Protein AF-A0A955Y6Z0-F1 (afdb_monomer_lite)

Secondary structure (DSSP, 8-state):
--------EEEEEEEEESS--EEE-TTS-EEESSEEEEEE--TT---EEEEE-TTS--EEEETTSS-------TT--EEEEEEE--SS--STTS--GGGS--

pLDDT: mean 71.5, std 14.97, range [38.47, 92.81]

Structure (mmCIF, N/CA/C/O backbone):
data_AF-A0A955Y6Z0-F1
#
_entry.id   AF-A0A955Y6Z0-F1
#
loop_
_atom_site.group_PDB
_atom_site.id
_atom_site.type_symbol
_atom_site.label_atom_id
_atom_site.label_alt_id
_atom_site.label_comp_id
_atom_site.label_asym_id
_atom_site.label_entity_id
_atom_site.label_seq_id
_atom_site.pdbx_PDB_ins_code
_atom_site.Cartn_x
_atom_site.Cartn_y
_atom_site.Cartn_z
_atom_site.occupancy
_atom_site.B_iso_or_equiv
_atom_site.auth_seq_id
_atom_site.auth_comp_id
_atom_site.auth_asym_id
_atom_site.auth_atom_id
_atom_site.pdbx_PDB_model_num
ATOM 1 N N . MET A 1 1 ? 24.535 1.943 -27.884 1.00 38.47 1 MET A N 1
ATOM 2 C CA . MET A 1 1 ? 23.948 0.773 -27.196 1.00 38.47 1 MET A CA 1
ATOM 3 C C . MET A 1 1 ? 22.702 1.251 -26.459 1.00 38.47 1 MET A C 1
ATOM 5 O O . MET A 1 1 ? 22.810 1.854 -25.402 1.00 38.47 1 MET A O 1
ATOM 9 N N . ILE A 1 2 ? 21.538 1.137 -27.103 1.00 44.81 2 ILE A N 1
ATOM 10 C CA . ILE A 1 2 ? 20.262 1.673 -26.609 1.00 44.81 2 ILE A CA 1
ATOM 11 C C . ILE A 1 2 ? 19.724 0.673 -25.584 1.00 44.81 2 ILE A C 1
ATOM 13 O O . ILE A 1 2 ? 19.169 -0.360 -25.949 1.00 44.81 2 ILE A O 1
ATOM 17 N N . ALA A 1 3 ? 19.948 0.941 -24.298 1.00 45.62 3 ALA A N 1
ATOM 18 C CA . ALA A 1 3 ? 19.323 0.187 -23.222 1.00 45.62 3 ALA A CA 1
ATOM 19 C C . ALA A 1 3 ? 17.818 0.501 -23.210 1.00 45.62 3 ALA A C 1
ATOM 21 O O . ALA A 1 3 ? 17.364 1.482 -22.630 1.00 45.62 3 ALA A O 1
ATOM 22 N N . LEU A 1 4 ? 17.088 -0.315 -23.967 1.00 44.75 4 LEU A N 1
ATOM 23 C CA . LEU A 1 4 ? 15.684 -0.687 -23.836 1.00 44.75 4 LEU A CA 1
ATOM 24 C C . LEU A 1 4 ? 14.891 0.087 -22.769 1.00 44.75 4 LEU A C 1
ATOM 26 O O . LEU A 1 4 ? 14.891 -0.241 -21.585 1.00 44.75 4 LEU A O 1
ATOM 30 N N . LEU A 1 5 ? 14.085 1.029 -23.259 1.00 51.59 5 LEU A N 1
ATOM 31 C CA . LEU A 1 5 ? 12.929 1.647 -22.601 1.00 51.59 5 LEU A CA 1
ATOM 32 C C . LEU A 1 5 ? 11.795 0.632 -22.310 1.00 51.59 5 LEU A C 1
ATOM 34 O O . LEU A 1 5 ? 10.614 0.983 -22.361 1.00 51.59 5 LEU A O 1
ATOM 38 N N . LEU A 1 6 ? 12.116 -0.630 -22.012 1.00 56.84 6 LEU A N 1
ATOM 39 C CA . LEU A 1 6 ? 11.143 -1.669 -21.679 1.00 56.84 6 LEU A CA 1
ATOM 40 C C . LEU A 1 6 ? 10.726 -1.531 -20.216 1.00 56.84 6 LEU A C 1
ATOM 42 O O . LEU A 1 6 ? 11.088 -2.323 -19.349 1.00 56.84 6 LEU A O 1
ATOM 46 N N . GLY A 1 7 ? 9.968 -0.478 -19.936 1.00 57.75 7 GLY A N 1
ATOM 47 C CA . GLY A 1 7 ? 9.170 -0.457 -18.725 1.00 57.75 7 GLY A CA 1
ATOM 48 C C . GLY A 1 7 ? 7.917 -1.291 -18.954 1.00 57.75 7 GLY A C 1
ATOM 49 O O . GLY A 1 7 ? 7.011 -0.820 -19.639 1.00 57.75 7 GLY A O 1
ATOM 50 N N . CYS A 1 8 ? 7.863 -2.509 -18.419 1.00 73.19 8 CYS A N 1
ATOM 51 C CA . CYS A 1 8 ? 6.641 -3.308 -18.425 1.00 73.19 8 CYS A CA 1
ATOM 52 C C . CYS A 1 8 ? 5.581 -2.640 -17.540 1.00 73.19 8 CYS A C 1
ATOM 54 O O . CYS A 1 8 ? 5.901 -2.044 -16.512 1.00 73.19 8 CYS A O 1
ATOM 56 N N . THR A 1 9 ? 4.317 -2.722 -17.943 1.00 76.75 9 THR A N 1
ATOM 57 C CA . THR A 1 9 ? 3.194 -2.270 -17.114 1.00 76.75 9 THR A CA 1
ATOM 58 C C . THR A 1 9 ? 2.470 -3.493 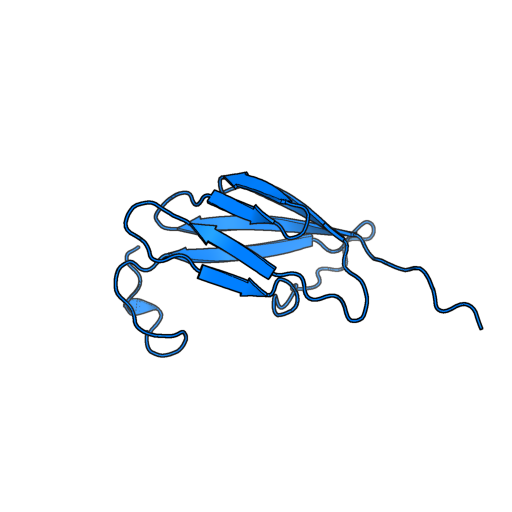-16.581 1.00 76.75 9 THR A C 1
ATOM 60 O O . THR A 1 9 ? 2.179 -4.414 -17.344 1.00 76.75 9 THR A O 1
ATOM 63 N N . TYR A 1 10 ? 2.198 -3.493 -15.283 1.00 76.19 10 TYR A N 1
ATOM 64 C CA . TYR A 1 10 ? 1.523 -4.572 -14.575 1.00 76.19 10 TYR A CA 1
ATOM 65 C C . TYR A 1 10 ? 0.254 -4.038 -13.936 1.00 76.19 10 TYR A C 1
ATOM 67 O O . TYR A 1 10 ? 0.242 -2.899 -13.466 1.00 76.19 10 TYR A O 1
ATOM 75 N N . THR A 1 11 ? -0.795 -4.851 -13.922 1.00 81.06 11 THR A N 1
ATOM 76 C CA . THR A 1 11 ? -2.004 -4.550 -13.154 1.00 81.06 11 THR A CA 1
ATOM 77 C C . THR A 1 11 ? -1.868 -5.256 -11.815 1.00 81.06 11 THR A C 1
ATOM 79 O O . THR A 1 11 ? -1.635 -6.463 -11.783 1.00 81.06 11 THR A O 1
ATOM 82 N N . VAL A 1 12 ? -1.958 -4.510 -10.721 1.00 80.31 12 VAL A N 1
ATOM 83 C CA . VAL A 1 12 ? -1.891 -5.051 -9.366 1.00 80.31 12 VAL A CA 1
ATOM 84 C C . VAL A 1 12 ? -3.222 -4.809 -8.685 1.00 80.31 12 VAL A C 1
ATOM 86 O O . VAL A 1 12 ? -3.631 -3.658 -8.545 1.00 80.31 12 VAL A O 1
ATOM 89 N N . HIS A 1 13 ? -3.862 -5.895 -8.263 1.00 84.88 13 HIS A N 1
ATOM 90 C CA . HIS A 1 13 ? -5.020 -5.830 -7.388 1.00 84.88 13 HIS A CA 1
ATOM 91 C C . HIS A 1 13 ? -4.544 -5.537 -5.968 1.00 84.88 13 HIS A C 1
ATOM 93 O O . HIS A 1 13 ? -3.785 -6.322 -5.391 1.00 84.88 13 HIS A O 1
ATOM 99 N N . LEU A 1 14 ? -4.945 -4.392 -5.427 1.00 85.12 14 LEU A N 1
ATOM 100 C CA . LEU A 1 14 ? -4.637 -3.984 -4.065 1.00 85.12 14 LEU A CA 1
ATOM 101 C C . LEU A 1 14 ? -5.859 -4.216 -3.194 1.00 85.12 14 LEU A C 1
ATOM 103 O O . LEU A 1 14 ? -6.908 -3.631 -3.437 1.00 85.12 14 LEU A O 1
ATOM 107 N N . ALA A 1 15 ? -5.699 -5.003 -2.139 1.00 86.94 15 ALA A N 1
ATOM 108 C CA . ALA A 1 15 ? -6.720 -5.208 -1.123 1.00 86.94 15 ALA A CA 1
ATOM 109 C C . ALA A 1 15 ? -6.122 -4.965 0.264 1.00 86.94 15 ALA A C 1
ATOM 111 O O . ALA A 1 15 ? -4.944 -5.240 0.491 1.00 86.94 15 ALA A O 1
ATOM 112 N N . SER A 1 16 ? -6.925 -4.473 1.206 1.00 84.25 16 SER A N 1
ATOM 113 C CA . SER A 1 16 ? -6.526 -4.368 2.611 1.00 84.25 16 SER A CA 1
ATOM 114 C C . SER A 1 16 ? -7.564 -4.993 3.528 1.00 84.25 16 SER A C 1
ATOM 116 O O . SER A 1 16 ? -8.756 -5.002 3.213 1.00 84.25 16 SER A O 1
ATOM 118 N N . ARG A 1 17 ? -7.100 -5.519 4.661 1.00 82.12 17 ARG A N 1
ATOM 119 C CA . ARG A 1 17 ? -7.942 -6.068 5.730 1.00 82.12 17 ARG A CA 1
ATOM 120 C C . ARG A 1 17 ? -7.395 -5.663 7.106 1.00 82.12 17 ARG A C 1
ATOM 122 O O . ARG A 1 17 ? -6.184 -5.465 7.205 1.00 82.12 17 ARG A O 1
ATOM 129 N N . PRO A 1 18 ? -8.253 -5.525 8.135 1.00 78.81 18 PRO A N 1
ATOM 130 C CA . PRO A 1 18 ? -9.717 -5.669 8.073 1.00 78.81 18 PRO A CA 1
ATOM 131 C C . PRO A 1 18 ? -10.428 -4.420 7.518 1.00 78.81 18 PRO A C 1
ATOM 133 O O . PRO A 1 18 ? -11.585 -4.494 7.116 1.00 78.81 18 PRO A O 1
ATOM 136 N N . SER A 1 19 ? -9.737 -3.279 7.440 1.00 80.88 19 SER A N 1
ATOM 137 C CA . SER A 1 19 ? -10.317 -2.006 6.992 1.00 80.88 19 SER A CA 1
ATOM 138 C C . SER A 1 19 ? -9.788 -1.562 5.623 1.00 80.88 19 SER A C 1
ATOM 140 O O . SER A 1 19 ? -8.636 -1.863 5.287 1.00 80.88 19 SER A O 1
ATOM 142 N N . PRO A 1 20 ? -10.572 -0.780 4.854 1.00 86.62 20 PRO A N 1
ATOM 143 C CA . PRO A 1 20 ? -10.072 -0.035 3.703 1.00 86.62 20 PRO A CA 1
ATOM 144 C C . PRO A 1 20 ? -8.905 0.879 4.083 1.00 86.62 20 PRO A C 1
ATOM 146 O O . PRO A 1 20 ? -8.873 1.457 5.174 1.00 86.62 20 PRO A O 1
ATOM 149 N N . ALA A 1 21 ? -7.966 1.035 3.160 1.00 87.31 21 ALA A N 1
ATOM 150 C CA . ALA A 1 21 ? -6.759 1.821 3.331 1.00 87.31 21 ALA A CA 1
ATOM 151 C C . ALA A 1 21 ? -6.603 2.807 2.176 1.00 87.31 21 ALA A C 1
ATOM 153 O O . ALA A 1 21 ? -6.845 2.480 1.015 1.00 87.31 21 ALA A O 1
ATOM 154 N N . LEU A 1 22 ? -6.149 4.013 2.493 1.00 92.00 22 LEU A N 1
ATOM 155 C CA . LEU A 1 22 ? -5.687 4.976 1.511 1.00 92.00 22 LEU A CA 1
ATOM 156 C C . LEU A 1 22 ? -4.243 4.631 1.133 1.00 92.00 22 LEU A C 1
ATOM 158 O O . LEU A 1 22 ? -3.350 4.648 1.984 1.00 92.00 22 LEU A O 1
ATOM 162 N N . VAL A 1 23 ? -4.012 4.350 -0.146 1.00 89.88 23 VAL A N 1
ATOM 163 C CA . VAL A 1 23 ? -2.691 4.043 -0.697 1.00 89.88 23 VAL A CA 1
ATOM 164 C C . VAL A 1 23 ? -2.238 5.209 -1.565 1.00 89.88 23 VAL A C 1
ATOM 166 O O . VAL A 1 23 ? -2.902 5.574 -2.538 1.00 89.88 23 VAL A O 1
ATOM 169 N N . GLN A 1 24 ? -1.094 5.792 -1.221 1.00 91.94 24 GLN A N 1
ATOM 170 C CA . GLN A 1 24 ? -0.410 6.773 -2.049 1.00 91.94 24 GLN A CA 1
ATOM 171 C C . GLN A 1 24 ? 0.646 6.067 -2.902 1.00 91.94 24 GLN A C 1
ATOM 173 O O . GLN A 1 24 ? 1.588 5.472 -2.380 1.00 91.94 24 GLN A O 1
ATOM 178 N N . LEU A 1 25 ? 0.454 6.113 -4.219 1.00 88.56 25 LEU A N 1
ATOM 179 C CA . LEU A 1 25 ? 1.299 5.461 -5.214 1.00 88.56 25 LEU A CA 1
ATOM 180 C C . LEU A 1 25 ? 2.555 6.296 -5.531 1.00 88.56 25 LEU A C 1
ATOM 182 O O . LEU A 1 25 ? 2.553 7.515 -5.332 1.00 88.56 25 LEU A O 1
ATOM 186 N N . PRO A 1 26 ? 3.606 5.680 -6.112 1.00 82.81 26 PRO A N 1
ATOM 187 C CA . PRO A 1 26 ? 4.838 6.385 -6.482 1.00 82.81 26 PRO A CA 1
ATOM 188 C C . PRO A 1 26 ? 4.640 7.532 -7.484 1.00 82.81 26 PRO A C 1
ATOM 190 O O . PRO A 1 26 ? 5.464 8.437 -7.564 1.00 82.81 26 PRO A O 1
ATOM 193 N N . ASP A 1 27 ? 3.568 7.486 -8.279 1.00 85.12 27 ASP A N 1
ATOM 194 C CA . ASP A 1 27 ? 3.211 8.531 -9.246 1.00 85.12 27 ASP A CA 1
ATOM 195 C C . ASP A 1 27 ? 2.397 9.681 -8.625 1.00 85.12 27 ASP A C 1
ATOM 197 O O . ASP A 1 27 ? 1.934 10.570 -9.337 1.00 85.12 27 ASP A O 1
ATOM 201 N N . GLY A 1 28 ? 2.223 9.670 -7.300 1.00 86.38 28 GLY A N 1
ATOM 202 C CA . GLY A 1 28 ? 1.485 10.678 -6.547 1.00 86.38 28 GLY A CA 1
ATOM 203 C C . GLY A 1 28 ? -0.027 10.459 -6.517 1.00 86.38 28 GLY A C 1
ATOM 204 O O . GLY A 1 28 ? -0.710 11.165 -5.771 1.00 86.38 28 GLY A O 1
ATOM 205 N N . ARG A 1 29 ? -0.568 9.485 -7.265 1.00 90.00 29 ARG A N 1
ATOM 206 C CA . ARG A 1 29 ? -1.993 9.143 -7.175 1.00 90.00 29 ARG A CA 1
ATOM 207 C C . ARG A 1 29 ? -2.326 8.600 -5.791 1.00 90.00 29 ARG A C 1
ATOM 209 O O . ARG A 1 29 ? -1.514 7.942 -5.142 1.00 90.00 29 ARG A O 1
ATOM 216 N N . ARG A 1 30 ? -3.559 8.855 -5.366 1.00 92.38 30 ARG A N 1
ATOM 217 C CA . ARG A 1 30 ? -4.141 8.313 -4.141 1.00 92.38 30 ARG A CA 1
ATOM 218 C C . ARG A 1 30 ? -5.350 7.478 -4.511 1.00 92.38 30 ARG A C 1
ATOM 220 O O . ARG A 1 30 ? -6.181 7.935 -5.292 1.00 92.38 30 ARG A O 1
ATOM 227 N N . ILE A 1 31 ? -5.425 6.285 -3.951 1.00 92.69 31 ILE A N 1
ATOM 228 C CA . ILE A 1 31 ? -6.527 5.346 -4.158 1.00 92.69 31 ILE A CA 1
ATOM 229 C C . ILE A 1 31 ? -6.971 4.777 -2.814 1.00 92.69 31 ILE A C 1
ATOM 231 O O . ILE A 1 31 ? -6.217 4.824 -1.841 1.00 92.69 31 ILE A O 1
ATOM 235 N N . THR A 1 32 ? -8.172 4.217 -2.771 1.00 92.81 32 THR A N 1
ATOM 236 C CA . THR A 1 32 ? -8.699 3.523 -1.594 1.00 92.81 32 THR A CA 1
ATOM 237 C C . THR A 1 32 ? -8.863 2.053 -1.938 1.00 92.81 32 THR A C 1
ATOM 239 O O . THR A 1 32 ? -9.457 1.738 -2.962 1.00 92.81 32 THR A O 1
ATOM 242 N N . THR A 1 33 ? -8.345 1.154 -1.107 1.00 90.06 33 THR A N 1
ATOM 243 C CA . THR A 1 33 ? -8.503 -0.290 -1.314 1.00 90.06 33 THR A CA 1
ATOM 244 C C . THR A 1 33 ? -9.944 -0.764 -1.040 1.00 90.06 33 THR A C 1
ATOM 246 O O . THR A 1 33 ? -10.592 -0.237 -0.130 1.00 90.06 33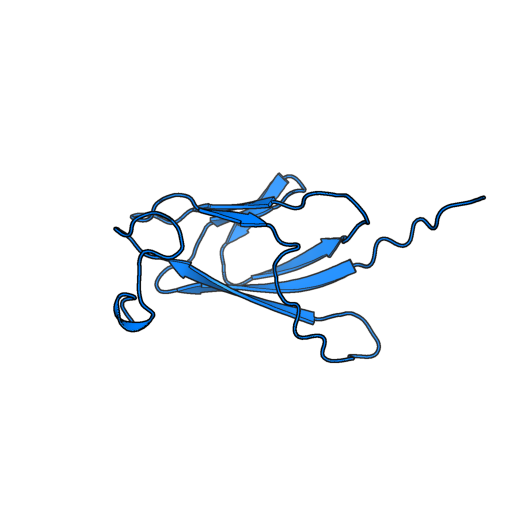 THR A O 1
ATOM 249 N N . PRO A 1 34 ? -10.439 -1.795 -1.759 1.00 90.50 34 PRO A N 1
ATOM 250 C CA . PRO A 1 34 ? -9.752 -2.502 -2.840 1.00 90.50 34 PRO A CA 1
ATOM 251 C C . PRO A 1 34 ? -9.792 -1.750 -4.184 1.00 90.50 34 PRO A C 1
ATOM 253 O O . PRO A 1 34 ? -10.812 -1.154 -4.517 1.00 90.50 34 PRO A O 1
ATOM 256 N N . ASP A 1 35 ? -8.703 -1.801 -4.959 1.00 90.19 35 ASP A N 1
ATOM 257 C CA . ASP A 1 35 ? -8.616 -1.177 -6.294 1.00 90.19 35 ASP A CA 1
ATOM 258 C C . ASP A 1 35 ? -7.553 -1.854 -7.185 1.00 90.19 35 ASP A C 1
ATOM 260 O O . ASP A 1 35 ? -6.584 -2.434 -6.686 1.00 90.19 35 ASP A O 1
ATOM 264 N N . ASP A 1 36 ? -7.709 -1.748 -8.505 1.00 86.38 36 ASP A N 1
ATOM 265 C CA . ASP A 1 36 ? -6.765 -2.260 -9.503 1.00 86.38 36 ASP A CA 1
ATOM 266 C C . ASP A 1 36 ? -5.877 -1.136 -10.038 1.00 86.38 36 ASP A C 1
ATOM 268 O O . ASP A 1 36 ? -6.315 -0.231 -10.756 1.00 86.38 36 ASP A O 1
ATOM 272 N N . VAL A 1 37 ? -4.574 -1.220 -9.769 1.00 84.06 37 VAL A N 1
ATOM 273 C CA . VAL A 1 37 ? -3.624 -0.188 -10.192 1.00 84.06 37 VAL A CA 1
ATOM 274 C C . VAL A 1 37 ? -2.679 -0.679 -11.268 1.00 84.06 37 VAL A C 1
ATOM 276 O O . VAL A 1 37 ? -2.072 -1.743 -11.182 1.00 84.06 37 VAL A O 1
ATOM 279 N N . LYS A 1 38 ? -2.480 0.157 -12.286 1.00 83.00 38 LYS A N 1
ATOM 280 C CA . LYS A 1 38 ? -1.408 -0.039 -13.260 1.00 83.00 38 LYS A CA 1
ATOM 281 C C . LYS A 1 38 ? -0.114 0.538 -12.707 1.00 83.00 38 LYS A C 1
ATOM 283 O O . LYS A 1 38 ? -0.014 1.752 -12.518 1.00 83.00 38 LYS A O 1
ATOM 288 N N . ILE A 1 39 ? 0.869 -0.325 -12.480 1.00 78.06 39 ILE A N 1
ATOM 289 C CA . ILE A 1 39 ? 2.215 0.044 -12.043 1.00 78.06 39 ILE A CA 1
ATOM 290 C C . ILE A 1 39 ? 3.163 -0.167 -13.214 1.00 78.06 39 ILE A C 1
ATOM 292 O O . ILE A 1 39 ? 3.261 -1.256 -13.783 1.00 78.06 39 ILE A O 1
ATOM 296 N N . ARG A 1 40 ? 3.890 0.891 -13.573 1.00 75.94 40 ARG A N 1
ATOM 297 C CA . ARG A 1 40 ? 4.963 0.794 -14.556 1.00 75.94 40 ARG A CA 1
ATOM 298 C C . ARG A 1 40 ? 6.243 0.372 -13.853 1.00 75.94 40 ARG A C 1
ATOM 300 O O . ARG A 1 40 ? 6.859 1.166 -13.146 1.00 75.94 40 ARG A O 1
ATOM 307 N N . TRP A 1 41 ? 6.668 -0.857 -14.091 1.00 73.38 41 TRP A N 1
ATOM 308 C CA . TRP A 1 41 ? 7.954 -1.341 -13.626 1.00 73.38 41 TRP A CA 1
ATOM 309 C C . TRP A 1 41 ? 9.064 -0.804 -14.520 1.00 73.38 41 TRP A C 1
ATOM 311 O O . TRP A 1 41 ? 8.945 -0.807 -15.746 1.00 73.38 41 TRP A O 1
ATOM 321 N N . ARG A 1 42 ? 10.158 -0.340 -13.920 1.00 72.56 42 ARG A N 1
ATOM 322 C CA . ARG A 1 42 ? 11.381 0.028 -14.637 1.00 72.56 42 ARG A CA 1
ATOM 323 C C . ARG A 1 42 ? 12.584 -0.565 -13.908 1.00 72.56 42 ARG A C 1
ATOM 325 O O . ARG A 1 42 ? 12.558 -0.627 -12.676 1.00 72.56 42 ARG A O 1
ATOM 332 N N . PRO A 1 43 ? 13.645 -0.974 -14.622 1.00 65.44 43 PRO A N 1
ATOM 333 C CA . PRO A 1 43 ? 14.910 -1.341 -13.994 1.00 65.44 43 PRO A CA 1
ATOM 334 C C . PRO A 1 43 ? 15.419 -0.210 -13.086 1.00 65.44 43 PRO A C 1
ATOM 336 O O . PRO A 1 43 ? 15.275 0.963 -13.419 1.00 65.44 43 PRO A O 1
ATOM 339 N N . PHE A 1 44 ? 15.991 -0.570 -11.935 1.00 69.94 44 PHE A N 1
ATOM 340 C CA . PHE A 1 44 ? 16.582 0.331 -10.932 1.00 69.94 44 PHE A CA 1
ATOM 341 C C . PHE A 1 44 ? 15.676 1.410 -10.299 1.00 69.94 44 PHE A C 1
ATOM 343 O O . PHE A 1 44 ? 16.153 2.166 -9.458 1.00 69.94 44 PHE A O 1
ATOM 350 N N . SER A 1 45 ? 14.378 1.486 -10.623 1.00 69.75 45 SER A N 1
ATOM 351 C CA . SER A 1 45 ? 13.461 2.423 -9.958 1.00 69.75 45 SER A CA 1
ATOM 352 C C . SER A 1 45 ? 12.905 1.839 -8.661 1.00 69.75 45 SER A C 1
ATOM 354 O O . SER A 1 45 ? 12.236 0.803 -8.709 1.00 69.75 45 SE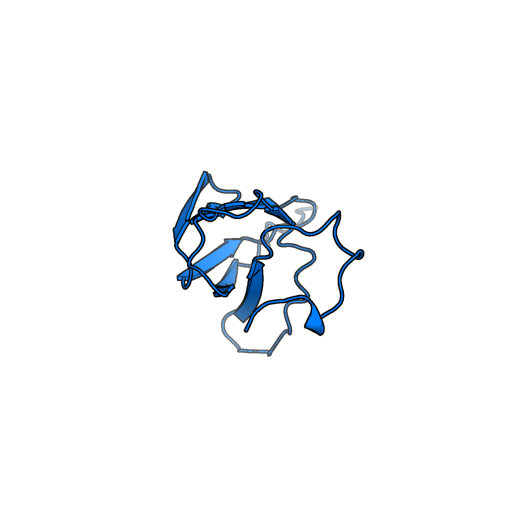R A O 1
ATOM 356 N N . LYS A 1 46 ? 13.096 2.524 -7.532 1.00 72.75 46 LYS A N 1
ATOM 357 C CA . LYS A 1 46 ? 12.344 2.236 -6.304 1.00 72.75 46 LYS A CA 1
ATOM 358 C C . LYS A 1 46 ? 10.897 2.686 -6.497 1.00 72.75 46 LYS A C 1
ATOM 360 O O . LYS A 1 46 ? 10.655 3.813 -6.922 1.00 72.75 46 LYS A O 1
ATOM 365 N N . ALA A 1 47 ? 9.953 1.790 -6.243 1.00 76.50 47 ALA A N 1
ATOM 366 C CA . ALA A 1 47 ? 8.528 2.076 -6.319 1.00 76.50 47 ALA A CA 1
ATOM 367 C C . ALA A 1 47 ? 7.937 1.812 -4.937 1.00 76.50 47 ALA A C 1
ATOM 369 O O . ALA A 1 47 ? 7.601 0.675 -4.623 1.00 76.50 47 ALA A O 1
ATOM 370 N N . THR A 1 48 ? 7.870 2.853 -4.113 1.00 83.56 48 THR A N 1
ATOM 371 C CA . THR A 1 48 ? 7.336 2.770 -2.750 1.00 83.56 48 THR A CA 1
ATOM 372 C C . THR A 1 48 ? 5.910 3.299 -2.733 1.00 83.56 48 THR A C 1
ATOM 374 O O . THR A 1 48 ? 5.650 4.363 -3.297 1.00 83.56 48 THR A O 1
ATOM 377 N N . ALA A 1 49 ? 4.991 2.571 -2.105 1.00 84.50 49 ALA A N 1
ATOM 378 C CA . ALA A 1 49 ? 3.663 3.082 -1.791 1.00 84.50 49 ALA A CA 1
ATOM 379 C C . ALA A 1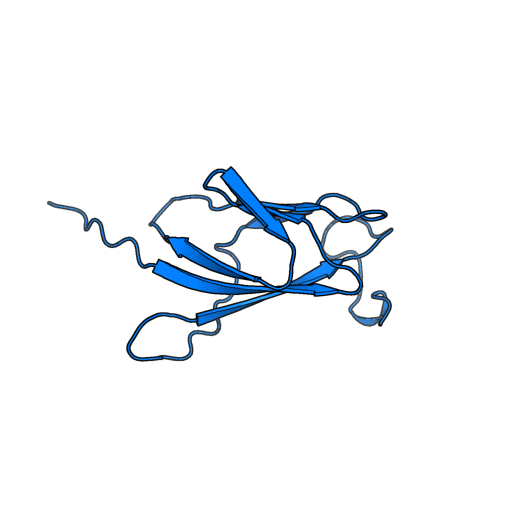 49 ? 3.504 3.257 -0.281 1.00 84.50 49 ALA A C 1
ATOM 381 O O . ALA A 1 49 ? 3.979 2.433 0.500 1.00 84.50 49 ALA A O 1
ATOM 382 N N . THR A 1 50 ? 2.821 4.328 0.115 1.00 86.75 50 THR A N 1
ATOM 383 C CA . THR A 1 50 ? 2.485 4.598 1.516 1.00 86.75 50 THR A CA 1
ATOM 384 C C . THR A 1 50 ? 1.030 4.227 1.747 1.00 86.75 50 THR A C 1
ATOM 386 O O . THR A 1 50 ? 0.140 4.757 1.084 1.00 86.75 50 THR A O 1
ATOM 389 N N . VAL A 1 51 ? 0.783 3.324 2.685 1.00 86.62 51 VAL A N 1
ATOM 390 C CA . VAL A 1 51 ? -0.548 2.843 3.051 1.00 86.62 51 VAL A CA 1
ATOM 391 C C . VAL A 1 51 ? -0.940 3.467 4.380 1.00 86.62 51 VAL A C 1
ATOM 393 O O . VAL A 1 51 ? -0.174 3.427 5.341 1.00 86.62 51 VAL A O 1
ATOM 396 N N . THR A 1 52 ? -2.136 4.041 4.446 1.00 85.31 52 THR A N 1
ATOM 397 C CA . THR A 1 52 ? -2.678 4.668 5.654 1.00 85.31 52 THR A CA 1
ATOM 398 C C . THR A 1 52 ? -4.107 4.210 5.889 1.00 85.31 52 THR A C 1
ATOM 400 O O . THR A 1 52 ? -4.905 4.132 4.960 1.00 85.31 52 THR A O 1
ATOM 403 N N . ALA A 1 53 ? -4.445 3.910 7.137 1.00 85.50 53 ALA A N 1
ATOM 404 C CA . ALA A 1 53 ? -5.801 3.570 7.543 1.00 85.50 53 ALA A CA 1
ATOM 405 C C . ALA A 1 53 ? -6.065 4.116 8.947 1.00 85.50 53 ALA A C 1
ATOM 407 O O . ALA A 1 53 ? -5.154 4.218 9.769 1.00 85.50 53 ALA A O 1
ATOM 408 N N . SER A 1 54 ? -7.315 4.489 9.219 1.00 79.81 54 SER A N 1
ATOM 409 C CA . SER A 1 54 ? -7.695 5.049 10.519 1.00 79.81 54 SER A CA 1
ATOM 410 C C . SER A 1 54 ? -7.495 4.018 11.630 1.00 79.81 54 SER A C 1
ATOM 412 O O . SER A 1 54 ? -7.994 2.902 11.520 1.00 79.81 54 SER A O 1
ATOM 414 N N . GLY A 1 55 ? -6.770 4.387 12.690 1.00 77.25 55 GLY A N 1
ATOM 415 C CA . GLY A 1 55 ? -6.438 3.478 13.795 1.00 77.25 55 GLY A CA 1
ATOM 416 C C . GLY A 1 55 ? -5.232 2.565 13.544 1.00 77.25 55 GLY A C 1
ATOM 417 O O . GLY A 1 55 ? -4.909 1.754 14.407 1.00 77.25 55 GLY A O 1
ATOM 418 N N . TYR A 1 56 ? -4.540 2.717 12.410 1.00 79.62 56 TYR A N 1
ATOM 419 C CA . TYR A 1 56 ? -3.358 1.932 12.045 1.00 79.62 56 TYR A CA 1
ATOM 420 C C . TYR A 1 56 ? -2.150 2.841 11.794 1.00 79.62 56 TYR A C 1
ATOM 422 O O . TYR A 1 56 ? -2.292 3.997 11.386 1.00 79.62 56 TYR A O 1
ATOM 430 N N . ARG A 1 57 ? -0.935 2.324 12.017 1.00 77.62 57 ARG A N 1
ATOM 431 C CA . ARG A 1 57 ? 0.291 3.053 11.656 1.00 77.62 57 ARG A CA 1
ATOM 432 C C . ARG A 1 57 ? 0.464 3.095 10.132 1.00 77.62 57 ARG A C 1
ATOM 434 O O . ARG A 1 57 ? 0.176 2.095 9.474 1.00 77.62 57 ARG A O 1
ATOM 441 N N . PRO A 1 58 ? 0.970 4.210 9.568 1.00 82.25 58 PRO A N 1
ATOM 442 C CA . PRO A 1 58 ? 1.367 4.251 8.169 1.00 82.25 58 PRO A CA 1
ATOM 443 C C . PRO A 1 58 ? 2.409 3.175 7.858 1.00 82.25 58 PRO A C 1
ATOM 445 O O . PRO A 1 58 ? 3.356 2.991 8.625 1.00 82.25 58 PRO A O 1
ATOM 448 N N . LEU A 1 59 ? 2.243 2.499 6.726 1.00 82.56 59 LEU A N 1
ATOM 449 C CA . LEU A 1 59 ? 3.157 1.469 6.241 1.00 82.56 59 LEU A CA 1
ATOM 450 C C . LEU A 1 59 ? 3.750 1.908 4.903 1.00 82.56 59 LEU A C 1
ATOM 452 O O . LEU A 1 59 ? 3.017 2.309 4.003 1.00 82.56 59 LEU A O 1
ATOM 456 N N . GLU A 1 60 ? 5.065 1.788 4.752 1.00 83.81 60 GLU A N 1
ATOM 457 C CA . GLU A 1 60 ? 5.722 1.911 3.452 1.00 83.81 60 GLU A CA 1
ATOM 458 C C . GLU A 1 60 ? 5.997 0.520 2.885 1.00 83.81 60 GLU A C 1
ATOM 460 O O . GLU A 1 60 ? 6.628 -0.315 3.533 1.00 83.81 60 GLU A O 1
ATOM 465 N N . ILE A 1 61 ? 5.511 0.272 1.672 1.00 81.38 61 ILE A N 1
ATOM 466 C CA . ILE A 1 61 ? 5.704 -0.988 0.954 1.00 81.38 61 ILE A CA 1
ATOM 467 C C . ILE A 1 61 ? 6.514 -0.743 -0.316 1.00 81.38 61 ILE A C 1
ATOM 469 O O . ILE A 1 61 ? 6.173 0.118 -1.130 1.00 81.38 61 ILE A O 1
ATOM 473 N N . GLU A 1 62 ? 7.579 -1.517 -0.517 1.00 81.31 62 GLU A N 1
ATOM 474 C CA . GLU A 1 62 ? 8.280 -1.538 -1.797 1.00 81.31 62 GLU A CA 1
ATOM 475 C C . GLU A 1 62 ? 7.552 -2.485 -2.760 1.00 81.31 62 GLU A C 1
ATOM 477 O O . GLU A 1 62 ? 7.536 -3.704 -2.598 1.00 81.31 62 GLU A O 1
ATOM 482 N N . LEU A 1 63 ? 6.963 -1.920 -3.813 1.00 76.19 63 LEU A N 1
ATOM 483 C CA . LEU A 1 63 ? 6.172 -2.652 -4.805 1.00 76.19 63 LEU A CA 1
ATOM 484 C C . LEU A 1 63 ? 7.024 -3.614 -5.657 1.00 76.19 63 LEU A C 1
ATOM 486 O O . LEU A 1 63 ? 6.474 -4.414 -6.409 1.00 76.19 63 LEU A O 1
ATOM 490 N N . ARG A 1 64 ? 8.362 -3.541 -5.569 1.00 67.62 64 ARG A N 1
ATOM 491 C CA . ARG A 1 64 ? 9.287 -4.492 -6.214 1.00 67.62 64 ARG A CA 1
ATOM 492 C C . ARG A 1 64 ? 9.422 -5.810 -5.465 1.00 67.62 64 ARG A C 1
ATOM 494 O O . ARG A 1 64 ? 9.614 -6.828 -6.122 1.00 67.62 64 ARG A O 1
ATOM 501 N N . ASP A 1 65 ? 9.324 -5.782 -4.138 1.00 63.41 65 ASP A N 1
ATOM 502 C CA . ASP A 1 65 ? 9.457 -6.976 -3.294 1.00 63.41 65 ASP A CA 1
ATOM 503 C C . ASP A 1 65 ? 8.191 -7.833 -3.306 1.00 63.41 65 ASP A C 1
ATOM 505 O O . ASP A 1 65 ? 8.180 -8.967 -2.818 1.00 63.41 65 ASP A O 1
ATOM 509 N N . LEU A 1 66 ? 7.132 -7.325 -3.943 1.00 64.25 66 LEU A N 1
ATOM 510 C CA . LEU A 1 66 ? 5.993 -8.123 -4.342 1.00 64.25 66 LEU A CA 1
ATOM 511 C C . LEU A 1 66 ? 6.504 -9.269 -5.208 1.00 64.25 66 LEU A C 1
ATOM 513 O O . LEU A 1 66 ? 6.855 -9.091 -6.377 1.00 64.25 66 LEU A O 1
ATOM 517 N N . ARG A 1 67 ? 6.518 -10.475 -4.631 1.00 52.59 67 ARG A N 1
ATOM 518 C CA . ARG A 1 67 ? 6.575 -11.720 -5.391 1.00 52.59 67 ARG A CA 1
ATOM 519 C C . ARG A 1 67 ? 5.307 -11.783 -6.229 1.00 52.59 67 ARG A C 1
ATOM 521 O O . ARG A 1 67 ? 4.334 -12.429 -5.852 1.00 52.59 67 ARG A O 1
ATOM 528 N N . LEU A 1 68 ? 5.328 -11.089 -7.364 1.00 53.41 68 LEU A N 1
ATOM 529 C CA . LEU A 1 68 ? 4.348 -11.210 -8.423 1.00 53.41 68 LEU A CA 1
ATOM 530 C C . LEU A 1 68 ? 4.333 -12.694 -8.776 1.00 53.41 68 LEU A C 1
ATOM 532 O O . LEU A 1 68 ? 5.262 -13.201 -9.413 1.00 53.41 68 LEU A O 1
ATOM 536 N N . ARG A 1 69 ? 3.324 -13.424 -8.289 1.00 46.91 69 ARG A N 1
ATOM 537 C CA . ARG A 1 69 ? 3.063 -14.789 -8.733 1.00 46.91 69 ARG A CA 1
ATOM 538 C C . ARG A 1 69 ? 2.717 -14.666 -10.206 1.00 46.91 69 ARG A C 1
ATOM 540 O O . ARG A 1 69 ? 1.585 -14.376 -10.566 1.00 46.91 69 ARG A O 1
ATOM 547 N N . SER A 1 70 ? 3.741 -14.779 -11.046 1.00 44.06 70 SER A N 1
ATOM 548 C CA . SER A 1 70 ? 3.620 -14.611 -12.485 1.00 44.06 70 SER A CA 1
ATOM 549 C C . SER A 1 70 ? 2.797 -15.763 -13.062 1.00 44.06 70 SER A C 1
ATOM 551 O O . SER A 1 70 ? 3.319 -16.774 -13.522 1.00 44.06 70 SER A O 1
ATOM 553 N N . GLY A 1 71 ? 1.476 -15.620 -13.038 1.00 44.62 71 GLY A N 1
ATOM 554 C CA . GLY A 1 71 ? 0.627 -16.304 -13.996 1.00 44.62 71 GLY A CA 1
ATOM 555 C C . GLY A 1 71 ? 0.943 -15.709 -15.362 1.00 44.62 71 GLY A C 1
ATOM 556 O O . GLY A 1 71 ? 0.764 -14.508 -15.570 1.00 44.62 71 GLY A O 1
ATOM 557 N N . ARG A 1 72 ? 1.473 -16.513 -16.290 1.00 41.66 72 ARG A N 1
ATOM 558 C CA . ARG A 1 72 ? 1.612 -16.111 -17.696 1.00 41.66 72 ARG A CA 1
ATOM 559 C C . ARG A 1 72 ? 0.214 -15.925 -18.291 1.00 41.66 72 ARG A C 1
ATOM 561 O O . ARG A 1 72 ? -0.314 -16.831 -18.925 1.00 41.66 72 ARG A O 1
ATOM 568 N N . ALA A 1 73 ? -0.378 -14.753 -18.104 1.00 41.97 73 ALA A N 1
ATOM 569 C CA . ALA A 1 73 ? -1.443 -14.275 -18.965 1.00 41.97 73 ALA A CA 1
ATOM 570 C C . ALA A 1 73 ? -0.784 -13.541 -20.136 1.00 41.97 73 ALA A C 1
ATOM 572 O O . ALA A 1 73 ? 0.025 -12.631 -19.945 1.00 41.97 73 ALA A O 1
ATOM 573 N N . PHE A 1 74 ? -1.116 -13.962 -21.352 1.00 42.06 74 PHE A N 1
ATOM 574 C CA . PHE A 1 74 ? -0.582 -13.502 -22.638 1.00 42.06 74 PHE A CA 1
ATOM 575 C C . PHE A 1 74 ? -0.772 -11.990 -22.938 1.00 42.06 74 PHE A C 1
ATOM 577 O O . PHE A 1 74 ? -0.533 -11.558 -24.061 1.00 42.06 74 PHE A O 1
ATOM 584 N N . SER A 1 75 ? -1.161 -11.162 -21.960 1.00 46.16 75 SER A N 1
ATOM 585 C CA . SER A 1 75 ? -1.467 -9.735 -22.141 1.00 46.16 75 SER A CA 1
ATOM 586 C C . SER A 1 75 ? -1.105 -8.817 -20.959 1.00 46.16 75 SER A C 1
ATOM 588 O O . SER A 1 75 ? -1.508 -7.656 -20.949 1.00 46.16 75 SER A O 1
ATOM 590 N N . GLY A 1 76 ? -0.335 -9.283 -19.972 1.00 53.44 76 GLY A N 1
ATOM 591 C CA . GLY A 1 76 ? 0.127 -8.452 -18.851 1.00 53.44 76 GLY A CA 1
ATOM 592 C C . GLY A 1 76 ? 0.280 -9.273 -17.578 1.00 53.44 76 GLY A C 1
ATOM 593 O O . GLY A 1 76 ? -0.562 -10.118 -17.290 1.00 53.44 76 GLY A O 1
ATOM 594 N N . GLN A 1 77 ? 1.360 -9.063 -16.819 1.00 59.59 77 GLN A N 1
ATOM 595 C CA . GLN A 1 77 ? 1.474 -9.722 -15.517 1.00 59.59 77 GLN A CA 1
ATOM 596 C C . GLN A 1 77 ? 0.443 -9.085 -14.583 1.00 59.59 77 GLN A C 1
ATOM 598 O O . GLN A 1 77 ? 0.451 -7.867 -14.381 1.00 59.59 77 GLN A O 1
ATOM 603 N N . VAL A 1 78 ? -0.455 -9.919 -14.066 1.00 61.19 78 VAL A N 1
ATOM 604 C CA . VAL A 1 78 ? -1.405 -9.551 -13.019 1.00 61.19 78 VAL A CA 1
ATOM 605 C C . VAL A 1 78 ? -0.792 -9.974 -11.691 1.00 61.19 78 VAL A C 1
ATOM 607 O O . VAL A 1 78 ? -0.410 -11.133 -11.527 1.00 61.19 78 VAL A O 1
ATOM 610 N N . GLY A 1 79 ? -0.632 -9.018 -10.783 1.00 68.81 79 GLY A N 1
ATOM 611 C CA . GLY A 1 79 ? -0.190 -9.255 -9.413 1.00 68.81 79 GLY A CA 1
ATOM 612 C C . GLY A 1 79 ? -1.340 -9.060 -8.435 1.00 68.81 79 GLY A C 1
ATOM 613 O O . GLY A 1 79 ? -2.245 -8.274 -8.691 1.00 68.81 79 GLY A O 1
ATOM 614 N N . GLU A 1 80 ? -1.278 -9.737 -7.297 1.00 74.38 80 GLU A N 1
ATOM 615 C CA . GLU A 1 80 ? -2.170 -9.490 -6.166 1.00 74.38 80 GLU A CA 1
ATOM 616 C C . GLU A 1 80 ? -1.321 -9.071 -4.968 1.00 74.38 80 GLU A C 1
ATOM 618 O O . GLU A 1 80 ? -0.277 -9.675 -4.695 1.00 74.38 80 GLU A O 1
ATOM 623 N N . LEU A 1 81 ? -1.752 -8.018 -4.278 1.00 77.38 81 LEU A N 1
ATOM 624 C CA . LEU A 1 81 ? -1.154 -7.550 -3.039 1.00 77.38 81 LEU A CA 1
ATOM 625 C C . LEU A 1 81 ? -2.253 -7.370 -1.993 1.00 77.38 81 LEU A C 1
ATOM 627 O O . LEU A 1 81 ? -3.078 -6.459 -2.067 1.00 77.38 81 LEU A O 1
ATOM 631 N N . THR A 1 82 ? -2.209 -8.234 -0.983 1.00 76.56 82 THR A N 1
ATOM 632 C CA . THR A 1 82 ? -3.021 -8.118 0.226 1.00 76.56 82 THR A CA 1
ATOM 633 C C . THR A 1 82 ? -2.207 -7.433 1.317 1.00 76.56 82 THR A C 1
ATOM 635 O O . THR A 1 82 ? -1.169 -7.941 1.740 1.00 76.56 82 THR A O 1
ATOM 638 N N . ILE A 1 83 ? -2.678 -6.276 1.776 1.00 78.31 83 ILE A N 1
ATOM 639 C CA . ILE A 1 83 ? -2.082 -5.529 2.881 1.00 78.31 83 ILE A CA 1
ATOM 640 C C . ILE A 1 83 ? -2.836 -5.876 4.156 1.00 78.31 83 ILE A C 1
ATOM 642 O O . ILE A 1 83 ? -4.030 -5.598 4.292 1.00 78.31 83 ILE A O 1
ATOM 646 N N . LEU A 1 84 ? -2.118 -6.473 5.096 1.00 78.81 84 LEU A N 1
ATOM 647 C CA . LEU A 1 84 ? -2.662 -6.842 6.387 1.00 78.81 84 LEU A CA 1
ATOM 648 C C . LEU A 1 84 ? -2.369 -5.733 7.385 1.00 78.81 84 LEU A C 1
ATOM 650 O O . LEU A 1 84 ? -1.212 -5.469 7.718 1.00 78.81 84 LEU A O 1
ATOM 654 N N . LEU A 1 85 ? -3.422 -5.027 7.782 1.00 75.94 85 LEU A N 1
ATOM 655 C CA . LEU A 1 85 ? -3.322 -3.904 8.688 1.00 75.94 85 LEU A CA 1
ATOM 656 C C . LEU A 1 85 ? -3.475 -4.377 10.118 1.00 75.94 85 LEU A C 1
ATOM 658 O O . LEU A 1 85 ? -4.381 -5.116 10.484 1.00 75.94 85 LEU A O 1
ATOM 662 N N . VAL A 1 86 ? -2.561 -3.880 10.925 1.00 74.38 86 VAL A N 1
ATOM 663 C CA . VAL A 1 86 ? -2.276 -4.381 12.249 1.00 74.38 86 VAL A CA 1
ATOM 664 C C . VAL A 1 86 ? -2.142 -3.147 13.160 1.00 74.38 86 VAL A C 1
ATOM 666 O O . VAL A 1 86 ? -1.295 -2.288 12.890 1.00 74.38 86 VAL A O 1
ATOM 669 N N . PRO A 1 87 ? -3.002 -2.957 14.179 1.00 66.88 87 PRO A N 1
ATOM 670 C CA . PRO A 1 87 ? -3.055 -1.682 14.906 1.00 66.88 87 PRO A CA 1
ATOM 671 C C . PRO A 1 87 ? -1.809 -1.403 15.766 1.00 66.88 87 PRO A C 1
ATOM 673 O O . PRO A 1 87 ? -1.402 -0.252 15.935 1.00 66.88 87 PRO A O 1
ATOM 676 N N . THR A 1 88 ? -1.205 -2.452 16.332 1.00 66.56 88 THR A N 1
ATOM 677 C CA . THR A 1 88 ? -0.308 -2.355 17.499 1.00 66.56 88 THR A CA 1
ATOM 678 C C . THR A 1 88 ? 0.858 -3.342 17.450 1.00 66.56 88 THR A C 1
ATOM 680 O O . THR A 1 88 ? 1.200 -3.933 18.471 1.00 66.56 88 THR A O 1
ATOM 683 N N . HIS A 1 89 ? 1.480 -3.587 16.295 1.00 56.38 89 HIS A N 1
ATOM 684 C CA . HIS A 1 89 ? 2.644 -4.488 16.255 1.00 56.38 89 HIS A CA 1
ATOM 685 C C . HIS A 1 89 ? 3.922 -3.720 15.911 1.00 56.38 89 HIS A C 1
ATOM 687 O O . HIS A 1 89 ? 3.896 -2.670 15.263 1.00 56.38 89 HIS A O 1
ATOM 693 N N . GLY A 1 90 ? 5.034 -4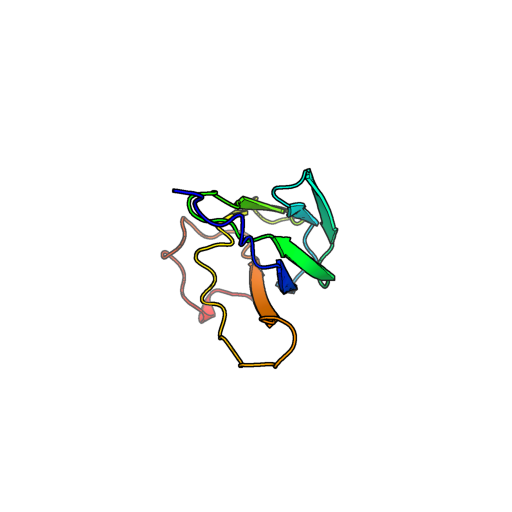.226 16.450 1.00 52.69 90 GLY A N 1
ATOM 694 C CA . GLY A 1 90 ? 6.385 -3.731 16.211 1.00 52.69 90 GLY A CA 1
ATOM 695 C C . GLY A 1 90 ? 6.829 -3.892 14.748 1.00 52.69 90 GLY A C 1
ATOM 696 O O . GLY A 1 90 ? 6.017 -4.224 13.883 1.00 52.69 90 GLY A O 1
ATOM 697 N N . PRO A 1 91 ? 8.108 -3.612 14.438 1.00 54.62 91 PRO A N 1
ATOM 698 C CA . PRO A 1 91 ? 8.627 -3.691 13.073 1.00 54.62 91 PRO A CA 1
ATOM 699 C C . PRO A 1 91 ? 8.320 -5.042 12.405 1.00 54.62 91 PRO A C 1
ATOM 701 O O . PRO A 1 91 ? 8.197 -6.072 13.065 1.00 54.62 91 PRO A O 1
ATOM 704 N N . THR A 1 92 ? 8.200 -5.037 11.077 1.00 51.72 92 THR A N 1
ATOM 705 C CA . THR A 1 92 ? 7.910 -6.227 10.263 1.00 51.72 92 THR A CA 1
ATOM 706 C C . THR A 1 92 ? 8.773 -7.421 10.692 1.00 51.72 92 THR A C 1
ATOM 708 O O . THR A 1 92 ? 9.999 -7.321 10.700 1.00 51.72 92 THR A O 1
ATOM 711 N N . GLY A 1 93 ? 8.136 -8.542 11.054 1.00 56.25 93 GLY A N 1
ATOM 712 C CA . GLY A 1 93 ? 8.805 -9.751 11.559 1.00 56.25 93 GLY A CA 1
ATOM 713 C C . GLY A 1 93 ? 8.668 -9.998 13.067 1.00 56.25 93 GLY A C 1
ATOM 714 O O . GLY A 1 93 ? 9.092 -11.051 13.534 1.00 56.25 93 GLY A O 1
ATOM 715 N N . THR A 1 94 ? 8.061 -9.081 13.830 1.00 57.44 94 THR A N 1
ATOM 716 C CA . THR A 1 94 ? 7.773 -9.282 15.267 1.00 57.44 94 THR A CA 1
ATOM 717 C C . THR A 1 94 ? 6.359 -9.796 15.553 1.00 57.44 94 THR A C 1
ATOM 719 O O . THR A 1 94 ? 5.892 -9.662 16.680 1.00 57.44 94 THR A O 1
ATOM 722 N N . TRP A 1 95 ? 5.648 -10.298 14.546 1.00 62.19 95 TRP A N 1
ATOM 723 C CA . TRP A 1 95 ? 4.270 -10.773 14.675 1.00 62.19 95 TRP A CA 1
ATOM 724 C C . TRP A 1 95 ? 4.055 -12.046 13.853 1.00 62.19 95 TRP A C 1
ATOM 726 O O . TRP A 1 95 ? 4.693 -12.237 12.810 1.00 62.19 95 TRP A O 1
ATOM 736 N N . ALA A 1 96 ? 3.185 -12.918 14.354 1.00 62.12 96 ALA A N 1
ATOM 737 C CA . ALA A 1 96 ? 2.752 -14.155 13.723 1.00 62.12 96 ALA A CA 1
ATOM 738 C C . ALA A 1 96 ? 1.424 -13.948 12.976 1.00 62.12 96 ALA A C 1
ATOM 740 O O . ALA A 1 96 ? 0.704 -12.977 13.200 1.00 62.12 96 ALA A O 1
ATOM 741 N N . ALA A 1 97 ? 1.094 -14.859 12.056 1.00 61.44 97 ALA A N 1
ATOM 742 C CA . ALA A 1 97 ? -0.139 -14.765 11.272 1.00 61.44 97 ALA A CA 1
ATOM 743 C C . ALA A 1 97 ? -1.402 -14.819 12.154 1.00 61.44 97 ALA A C 1
ATOM 745 O O . ALA A 1 97 ? -2.412 -14.226 11.792 1.00 61.44 97 ALA A O 1
ATOM 746 N N . GLU A 1 98 ? -1.324 -15.484 13.309 1.00 65.12 98 GLU A N 1
ATOM 747 C CA . GLU A 1 98 ? -2.390 -15.541 14.316 1.00 65.12 98 GLU A CA 1
ATOM 748 C C . GLU A 1 98 ? -2.625 -14.234 15.094 1.00 65.12 98 GLU A C 1
ATOM 750 O O . GLU A 1 98 ? -3.694 -14.071 15.675 1.00 65.12 98 GLU A O 1
ATOM 755 N N . ASP A 1 99 ? -1.675 -13.291 15.094 1.00 58.31 99 ASP A N 1
ATOM 756 C CA . ASP A 1 99 ? -1.822 -12.002 15.795 1.00 58.31 99 ASP A CA 1
ATOM 757 C C . ASP A 1 99 ? -2.735 -11.022 15.042 1.00 58.31 99 ASP A C 1
ATOM 759 O O . ASP A 1 99 ? -3.077 -9.943 15.534 1.00 58.31 99 ASP A O 1
ATOM 763 N N . VAL A 1 100 ? 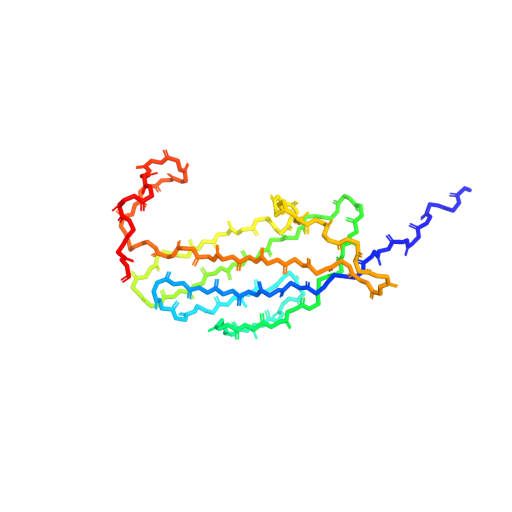-3.120 -11.387 13.823 1.00 58.56 100 VAL A N 1
ATOM 764 C CA . VAL A 1 100 ? -3.918 -10.558 12.939 1.00 58.56 100 VAL A CA 1
ATOM 765 C C . VAL A 1 100 ? -5.399 -10.826 13.218 1.00 58.56 100 VAL A C 1
ATOM 767 O O . VAL A 1 100 ? -5.849 -11.955 13.025 1.00 58.56 100 VAL A O 1
ATOM 770 N N . PRO A 1 101 ? -6.181 -9.807 13.618 1.00 59.53 101 PRO A N 1
ATOM 771 C CA . PRO A 1 101 ? -7.620 -9.967 13.786 1.00 59.53 101 PRO A CA 1
ATOM 772 C C . PRO A 1 101 ? -8.284 -10.297 12.438 1.00 59.53 101 PRO A C 1
ATOM 774 O O . PRO A 1 101 ? -8.024 -9.609 11.446 1.00 59.53 101 PRO A O 1
ATOM 777 N N . GLU A 1 102 ? -9.108 -11.353 12.419 1.00 53.94 102 GLU A N 1
ATOM 778 C CA . GLU A 1 102 ? -9.902 -11.789 11.251 1.00 53.94 102 GLU A CA 1
ATOM 779 C C . GLU A 1 102 ? -10.842 -10.700 10.709 1.00 53.94 102 GLU A C 1
ATOM 781 O O . GLU A 1 102 ? -11.451 -9.959 11.519 1.00 53.94 102 GLU A O 1
#

Sequence (102 aa):
MIALLLGCTYTVHLASRPSPALVQLPDGRRITTPDDVKIRWRPFSKATATVTASGYRPLEIELRDLRLRSGRAFSGQVGELTILLVPTHGPTGTWAAEDVPE

Foldseek 3Di:
DDPDPPFAKAKEQEAEPDDWKWKQWQVRDIDIPRDIDIDGHDPPDFIWIWIGDPLFDIDIDGPVPQPQPQPPDVPHRYRYDYHQTANDDDPPPRDDPVNGDD

Radius of gyration: 15.1 Å; chains: 1; bounding box: 34×27×45 Å